Protein AF-A0A8T1SRY6-F1 (afdb_monomer_lite)

Secondary structure (DSSP, 8-state):
-HHHHHHHHHHHH-GGGGGG--HHHHHHHHHHHHHTTS-HHHHHHHHHHHEETTEE-HHHHHHHHHHHTTT-SSSPP------------S------S--

pLDDT: mean 83.61, std 8.18, range [52.75, 96.06]

Sequence (99 aa):
SGILEVLHCVLVESPEALNIIKEGHIKSIICLLDKHGRNHKVLDVLCSLCVCNGVAVRSNQHLICDNLLPGRDLLLQTRLVNHVSSMRPNIFLGISEGS

InterPro domains:
  IPR000699 RIH domain [PF01365] (2-80)
  IPR015925 Ryanodine/Inositol 1,4,5-trisphosphate receptor [PTHR46399] (1-99)

Foldseek 3Di:
DVVLVVLLVCLQVDVVVLVVDDLVNLLVLLVVLVVVVNDVSSVVSLVSSQAHPNDGDVVSVVSNCVNNPPVVPSDDDDDDDDDDDDDDDPDDDDDDPDD

Structure (mmCIF, N/CA/C/O backbone):
data_AF-A0A8T1SRY6-F1
#
_entry.id   AF-A0A8T1SRY6-F1
#
loop_
_atom_site.group_PDB
_atom_site.id
_atom_site.type_symbol
_atom_site.label_atom_id
_atom_site.label_alt_id
_atom_site.la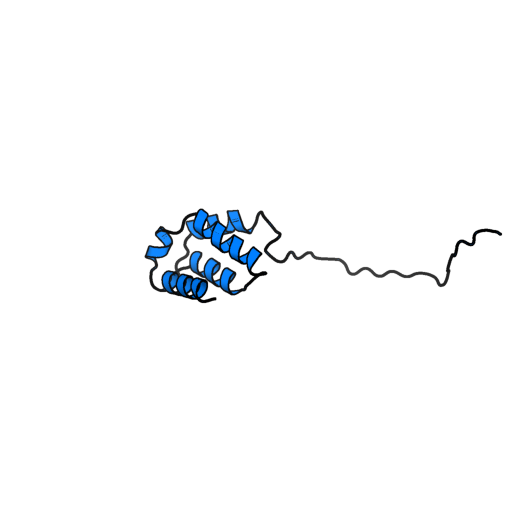bel_comp_id
_atom_site.label_asym_id
_atom_site.label_entity_id
_atom_site.label_seq_id
_atom_site.pdbx_PDB_ins_code
_atom_site.Cartn_x
_atom_site.Cartn_y
_atom_site.Cartn_z
_atom_site.occupancy
_atom_site.B_iso_or_equiv
_atom_site.auth_seq_id
_atom_site.auth_comp_id
_atom_site.auth_asym_id
_atom_site.auth_atom_id
_atom_site.pdbx_PDB_model_num
ATOM 1 N N . SER A 1 1 ? -11.657 17.062 -1.087 1.00 58.94 1 SER A N 1
ATOM 2 C CA . SER A 1 1 ? -10.629 17.093 -0.025 1.00 58.94 1 SER A CA 1
ATOM 3 C C . SER A 1 1 ? -11.238 17.131 1.374 1.00 58.94 1 SER A C 1
ATOM 5 O O . SER A 1 1 ? -10.824 16.329 2.194 1.00 58.94 1 SER A O 1
ATOM 7 N N . GLY A 1 2 ? -12.260 17.960 1.638 1.00 70.38 2 GLY A N 1
ATOM 8 C CA . GLY A 1 2 ? -12.801 18.129 2.999 1.00 70.38 2 GLY A CA 1
ATOM 9 C C . GLY A 1 2 ? -13.318 16.860 3.692 1.00 70.38 2 GLY A C 1
ATOM 10 O O . GLY A 1 2 ? -13.085 16.692 4.877 1.00 70.38 2 GLY A O 1
ATOM 11 N N . ILE A 1 3 ? -13.945 15.918 2.976 1.00 71.75 3 ILE A N 1
ATOM 12 C CA . ILE A 1 3 ? -14.509 14.713 3.620 1.00 71.75 3 ILE A CA 1
ATOM 13 C C . ILE A 1 3 ? -13.434 13.770 4.188 1.00 71.75 3 ILE A C 1
ATOM 15 O O . ILE A 1 3 ? -13.655 13.135 5.213 1.00 71.75 3 ILE A O 1
ATOM 19 N N . LEU A 1 4 ? -12.257 13.711 3.548 1.00 72.94 4 LEU A N 1
ATOM 20 C CA . LEU A 1 4 ? -11.122 12.919 4.028 1.00 72.94 4 LEU A CA 1
ATOM 21 C C . LEU A 1 4 ? -10.462 13.567 5.246 1.00 72.94 4 LEU A C 1
ATOM 23 O O . LEU A 1 4 ? -10.083 12.867 6.174 1.00 72.94 4 LEU A O 1
ATOM 27 N N . GLU A 1 5 ? -10.351 14.895 5.248 1.00 71.50 5 GLU A N 1
ATOM 28 C CA . GLU A 1 5 ? -9.805 15.657 6.377 1.00 71.50 5 GLU A CA 1
ATOM 29 C C . GLU A 1 5 ? -10.721 15.577 7.604 1.00 71.50 5 GLU A C 1
ATOM 31 O O . GLU A 1 5 ? -10.233 15.402 8.717 1.00 71.50 5 GLU A O 1
ATOM 36 N N . VAL A 1 6 ? -12.044 15.610 7.406 1.00 74.38 6 VAL A N 1
ATOM 37 C CA . VAL A 1 6 ? -13.019 15.399 8.487 1.00 74.38 6 VAL A CA 1
ATOM 38 C C . VAL A 1 6 ? -12.936 13.973 9.028 1.00 74.38 6 VAL A C 1
ATOM 40 O O . VAL A 1 6 ? -12.883 13.799 10.241 1.00 74.38 6 VAL A O 1
ATOM 43 N N . LEU A 1 7 ? -12.863 12.957 8.159 1.00 73.19 7 LEU A N 1
ATOM 44 C CA . LEU A 1 7 ? -12.662 11.569 8.595 1.00 73.19 7 LEU A CA 1
ATOM 45 C C . LEU A 1 7 ? -11.363 11.411 9.387 1.00 73.19 7 LEU A C 1
ATOM 47 O O . LEU A 1 7 ? -11.373 10.800 10.449 1.00 73.19 7 LEU A O 1
ATOM 51 N N . HIS A 1 8 ? -10.265 11.990 8.902 1.00 73.69 8 HIS A N 1
ATOM 52 C CA . HIS A 1 8 ? -8.987 11.964 9.602 1.00 73.69 8 HIS A CA 1
ATOM 53 C C . HIS A 1 8 ? -9.088 12.615 10.989 1.00 73.69 8 HIS A C 1
ATOM 55 O O . HIS A 1 8 ? -8.653 12.027 11.972 1.00 73.69 8 HIS A O 1
ATOM 61 N N . CYS A 1 9 ? -9.702 13.797 11.080 1.00 75.56 9 CYS A N 1
ATOM 62 C CA . CYS A 1 9 ? -9.883 14.511 12.343 1.00 75.56 9 CYS A CA 1
ATOM 63 C C . CYS A 1 9 ? -10.729 13.702 13.342 1.00 75.56 9 CYS A C 1
ATOM 65 O O . CYS A 1 9 ? -10.312 13.492 14.474 1.00 75.56 9 CYS A O 1
ATOM 67 N N . VAL A 1 10 ? -11.869 13.153 12.906 1.00 76.62 10 VAL A N 1
ATOM 68 C CA . VAL A 1 10 ? -12.756 12.348 13.767 1.00 76.62 10 VAL A CA 1
ATOM 69 C C . VAL A 1 10 ? -12.060 11.087 14.291 1.00 76.62 10 VAL A C 1
ATOM 71 O O . VAL A 1 10 ? -12.259 10.724 15.446 1.00 76.62 10 VAL A O 1
ATOM 74 N N . LEU A 1 11 ? -11.231 10.433 13.472 1.00 72.50 11 LEU A N 1
ATOM 75 C CA . LEU A 1 11 ? -10.498 9.223 13.870 1.00 72.50 11 LEU A CA 1
ATOM 76 C C . LEU A 1 11 ? -9.359 9.494 14.864 1.00 72.50 11 LEU A C 1
ATOM 78 O O . LEU A 1 11 ? -8.988 8.597 15.620 1.00 72.50 11 LEU A O 1
ATOM 82 N N . VAL A 1 12 ? -8.795 10.703 14.848 1.00 72.25 12 VAL A N 1
ATOM 83 C CA . VAL A 1 12 ? -7.754 11.125 15.797 1.00 72.25 12 VAL A CA 1
ATOM 84 C C . VAL A 1 12 ? -8.379 11.572 17.121 1.00 72.25 12 VAL A C 1
ATOM 86 O O . VAL A 1 12 ? -7.911 11.178 18.187 1.00 72.25 12 VAL A O 1
ATOM 89 N N . GLU A 1 13 ? -9.462 12.347 17.058 1.00 76.81 13 GLU A N 1
ATOM 90 C CA . GLU A 1 13 ? -10.115 12.928 18.238 1.00 76.81 13 GLU A CA 1
ATOM 91 C C . GLU A 1 13 ? -10.998 11.923 19.004 1.00 76.81 13 GLU A C 1
ATOM 93 O O . GLU A 1 13 ? -11.171 12.065 20.213 1.00 76.81 13 GLU A O 1
ATOM 98 N N . SER A 1 14 ? -11.549 10.895 18.340 1.00 78.69 14 SER A N 1
ATOM 99 C CA . SER A 1 14 ? -12.404 9.878 18.975 1.00 78.69 14 SER A CA 1
ATOM 100 C C . SER A 1 14 ? -11.947 8.451 18.638 1.00 78.69 14 SER A C 1
ATOM 102 O O . SER A 1 14 ? -12.264 7.929 17.562 1.00 78.69 14 SER A O 1
ATOM 104 N N . PRO A 1 15 ? -11.248 7.760 19.560 1.00 70.94 15 PRO A N 1
ATOM 105 C CA . PRO A 1 15 ? -10.847 6.366 19.365 1.00 70.94 15 PRO A CA 1
ATOM 106 C C . PRO A 1 15 ? -12.048 5.408 19.278 1.00 70.94 15 PRO A C 1
ATOM 108 O O . PRO A 1 15 ? -11.949 4.335 18.682 1.00 70.94 15 PRO A O 1
ATOM 111 N N . GLU A 1 16 ? -13.212 5.788 19.809 1.00 76.31 16 GLU A N 1
ATOM 112 C CA . GLU A 1 16 ? -14.447 5.001 19.746 1.00 76.31 16 GLU A CA 1
ATOM 113 C C . GLU A 1 16 ? -14.970 4.852 18.312 1.00 76.31 16 GLU A C 1
ATOM 115 O O . GLU A 1 16 ? -15.594 3.837 17.987 1.00 76.31 16 GLU A O 1
ATOM 120 N N . ALA A 1 17 ? -14.670 5.813 17.429 1.00 74.38 17 ALA A N 1
ATOM 121 C CA . ALA A 1 17 ? -15.038 5.752 16.017 1.00 74.38 17 ALA A CA 1
ATOM 122 C C . ALA A 1 17 ? -14.403 4.546 15.298 1.00 74.38 17 ALA A C 1
ATOM 124 O O . ALA A 1 17 ? -14.985 4.015 14.347 1.00 74.38 17 ALA A O 1
ATOM 125 N N . LEU A 1 18 ? -13.257 4.050 15.781 1.00 70.19 18 LEU A N 1
ATOM 126 C CA . LEU A 1 18 ? -12.580 2.879 15.211 1.00 70.19 18 LEU A CA 1
ATOM 127 C C . LEU A 1 18 ? -13.366 1.590 15.423 1.00 70.19 18 LEU A C 1
ATOM 129 O O . LEU A 1 18 ? -13.305 0.706 14.573 1.00 70.19 18 LEU A O 1
ATOM 133 N N . ASN A 1 19 ? -14.156 1.499 16.496 1.00 72.62 19 ASN A N 1
ATOM 134 C CA . ASN A 1 19 ? -14.994 0.326 16.763 1.00 72.62 19 ASN A CA 1
ATOM 135 C C . ASN A 1 19 ? -16.155 0.194 15.761 1.00 72.62 19 ASN A C 1
ATOM 137 O O . ASN A 1 19 ? -16.750 -0.875 15.630 1.00 72.62 19 ASN A O 1
ATOM 141 N N . ILE A 1 20 ? -16.481 1.273 15.044 1.00 77.81 20 ILE A N 1
ATOM 142 C CA . ILE A 1 20 ? -17.546 1.322 14.033 1.00 77.81 20 ILE A CA 1
ATOM 143 C C . ILE A 1 20 ? -16.989 0.989 12.636 1.00 77.81 20 ILE A C 1
ATOM 145 O O . ILE A 1 20 ? -17.745 0.661 11.714 1.00 77.81 20 ILE A O 1
ATOM 149 N N . ILE A 1 21 ? -15.664 1.041 12.457 1.00 79.69 21 ILE A N 1
ATOM 150 C CA . ILE A 1 21 ? -15.010 0.708 11.193 1.00 79.69 21 ILE A CA 1
ATOM 151 C C . ILE A 1 21 ? -15.210 -0.782 10.907 1.00 79.69 21 ILE A C 1
ATOM 153 O O . ILE A 1 21 ? -14.815 -1.657 11.672 1.00 79.69 21 ILE A O 1
ATOM 157 N N . LYS A 1 22 ? -15.828 -1.065 9.762 1.00 81.06 22 LYS A N 1
ATOM 158 C CA . LYS A 1 22 ? -16.005 -2.414 9.225 1.00 81.06 22 LYS A CA 1
ATOM 159 C C . LYS A 1 22 ? -15.282 -2.524 7.891 1.00 81.06 22 LYS A C 1
ATOM 161 O O . LYS A 1 22 ? -14.924 -1.520 7.274 1.00 81.06 22 LYS A O 1
ATOM 166 N N . GL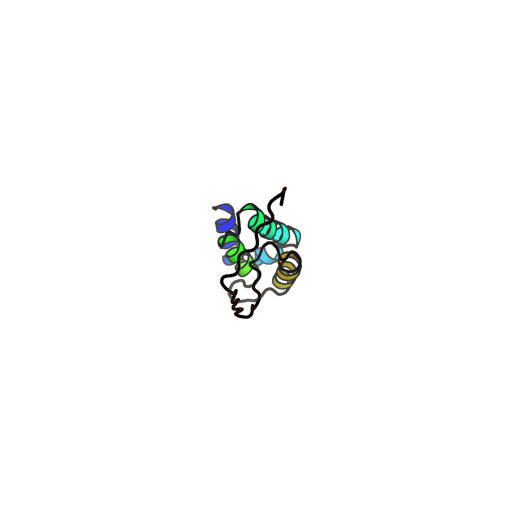U A 1 23 ? -15.150 -3.750 7.402 1.00 83.25 23 GLU A N 1
ATOM 167 C CA . GLU A 1 23 ? -14.530 -4.063 6.112 1.00 83.25 23 GLU A CA 1
ATOM 168 C C . GLU A 1 23 ? -15.076 -3.206 4.951 1.00 83.25 23 GLU A C 1
ATOM 170 O O . GLU A 1 23 ? -14.309 -2.714 4.128 1.00 83.25 23 GLU A O 1
ATOM 175 N N . GLY A 1 24 ? -16.390 -2.945 4.917 1.00 84.12 24 GLY A N 1
ATOM 176 C CA . GLY A 1 24 ? -17.015 -2.109 3.883 1.00 84.12 24 GLY A CA 1
ATOM 177 C C . GLY A 1 24 ? -16.516 -0.656 3.859 1.00 84.12 24 GLY A C 1
ATOM 178 O O . GLY A 1 24 ? -16.360 -0.076 2.781 1.00 84.12 24 GLY A O 1
ATOM 179 N N . HIS A 1 25 ? -16.201 -0.076 5.022 1.00 85.81 25 HIS A N 1
ATOM 180 C CA . HIS A 1 25 ? -15.620 1.268 5.103 1.00 85.81 25 HIS A CA 1
ATOM 181 C C . HIS A 1 25 ? -14.189 1.270 4.553 1.00 85.81 25 HIS A C 1
ATOM 183 O O . HIS A 1 25 ? -13.837 2.145 3.764 1.00 85.81 25 HIS A O 1
ATOM 189 N N . ILE A 1 26 ? -13.396 0.247 4.881 1.00 86.38 26 ILE A N 1
ATOM 190 C CA . ILE A 1 26 ? -12.016 0.100 4.396 1.00 86.38 26 ILE A CA 1
ATOM 191 C C . ILE A 1 26 ? -11.989 -0.091 2.874 1.00 86.38 26 ILE A C 1
ATOM 193 O O . ILE A 1 26 ? -11.274 0.633 2.185 1.00 86.38 26 ILE A O 1
ATOM 197 N N . LYS A 1 27 ? -12.835 -0.974 2.326 1.00 86.88 27 LYS A N 1
ATOM 198 C CA . LYS A 1 27 ? -12.995 -1.150 0.869 1.00 86.88 27 LYS A CA 1
ATOM 199 C C . LYS A 1 27 ? -13.359 0.157 0.164 1.00 86.88 27 LYS A C 1
ATOM 201 O O . LYS A 1 27 ? -12.819 0.455 -0.899 1.00 86.88 27 LYS A O 1
ATOM 206 N N . SER A 1 28 ? -14.235 0.960 0.768 1.00 88.00 28 SER A N 1
ATOM 207 C CA . SER A 1 28 ? -14.632 2.257 0.209 1.00 88.00 28 SER A CA 1
ATOM 208 C C . SER A 1 28 ? -13.467 3.249 0.184 1.00 88.00 28 SER A C 1
ATOM 210 O O . SER A 1 28 ? -13.252 3.905 -0.833 1.00 88.00 28 SER A O 1
ATOM 212 N N . ILE A 1 29 ? -12.674 3.319 1.260 1.00 86.69 29 ILE A N 1
ATOM 213 C CA . ILE A 1 29 ? -11.474 4.171 1.331 1.00 86.69 29 ILE A CA 1
ATOM 214 C C . ILE A 1 29 ? -10.429 3.725 0.298 1.00 86.69 29 ILE A C 1
ATOM 216 O O . ILE A 1 29 ? -9.866 4.558 -0.406 1.00 86.69 29 ILE A O 1
ATOM 220 N N . ILE A 1 30 ? -10.218 2.419 0.136 1.00 87.12 30 ILE A N 1
ATOM 221 C CA . ILE A 1 30 ? -9.304 1.873 -0.878 1.00 87.12 30 ILE A CA 1
ATOM 222 C C . ILE A 1 30 ? -9.795 2.207 -2.298 1.00 87.12 30 ILE A C 1
ATOM 224 O O . ILE A 1 30 ? -9.004 2.622 -3.140 1.00 87.12 30 ILE A O 1
ATOM 228 N N . CYS A 1 31 ? -11.102 2.133 -2.563 1.00 85.94 31 CYS A N 1
ATOM 229 C CA . CYS A 1 31 ? -11.677 2.539 -3.850 1.00 85.94 31 CYS A CA 1
ATOM 230 C C . CYS A 1 31 ? -11.499 4.045 -4.133 1.00 85.94 31 CYS A C 1
ATOM 232 O O . CYS A 1 31 ? -11.337 4.446 -5.287 1.00 85.94 31 CYS A O 1
ATOM 234 N N . LEU A 1 32 ? -11.470 4.898 -3.100 1.00 85.06 32 LEU A N 1
ATOM 235 C CA . LEU A 1 32 ? -11.128 6.316 -3.270 1.00 85.06 32 LEU A CA 1
ATOM 236 C C . LEU A 1 32 ? -9.680 6.504 -3.739 1.00 85.06 32 LEU A C 1
ATOM 238 O O . LEU A 1 32 ? -9.415 7.455 -4.472 1.00 85.06 32 LEU A O 1
ATOM 242 N N . LEU A 1 33 ? -8.760 5.612 -3.361 1.00 85.50 33 LEU A N 1
ATOM 243 C CA . LEU A 1 33 ? -7.367 5.660 -3.813 1.00 85.50 33 LEU A CA 1
ATOM 244 C C . LEU A 1 33 ? -7.252 5.423 -5.326 1.00 85.50 33 LEU A C 1
ATOM 246 O O . LEU A 1 33 ? -6.479 6.115 -5.992 1.00 85.50 33 LEU A O 1
ATOM 250 N N . ASP A 1 34 ? -8.068 4.508 -5.853 1.00 83.69 34 ASP A N 1
ATOM 251 C CA . ASP A 1 34 ? -8.192 4.225 -7.287 1.00 83.69 34 ASP A CA 1
ATOM 252 C C . ASP A 1 34 ? -8.792 5.424 -8.042 1.00 83.69 34 ASP A C 1
ATOM 254 O O . ASP A 1 34 ? -8.185 5.988 -8.952 1.00 83.69 34 ASP A O 1
ATOM 258 N N . LYS A 1 35 ? -9.950 5.916 -7.579 1.00 84.25 35 LYS A N 1
ATOM 259 C CA . LYS A 1 35 ? -10.693 7.002 -8.243 1.00 84.25 35 LYS A CA 1
ATOM 260 C C . LYS A 1 35 ? -10.001 8.365 -8.198 1.00 84.25 35 LYS A C 1
ATOM 262 O O . LYS A 1 35 ? -10.216 9.180 -9.091 1.00 84.25 35 LYS A O 1
ATOM 267 N N . HIS A 1 36 ? -9.206 8.640 -7.164 1.00 82.12 36 HIS A N 1
ATOM 268 C CA . HIS A 1 36 ? -8.495 9.914 -7.006 1.00 82.12 36 HIS A CA 1
ATOM 269 C C . HIS A 1 36 ? -7.032 9.871 -7.467 1.00 82.12 36 HIS A C 1
ATOM 271 O O . HIS A 1 36 ? -6.291 10.810 -7.179 1.00 82.12 36 HIS A O 1
ATOM 277 N N . GLY A 1 37 ? -6.606 8.818 -8.173 1.00 76.19 37 GLY A N 1
ATOM 278 C CA . GLY A 1 37 ? -5.286 8.775 -8.802 1.00 76.19 37 GLY A CA 1
ATOM 279 C C . GLY A 1 37 ? -4.130 8.789 -7.800 1.00 76.19 37 GLY A C 1
ATOM 280 O O . GLY A 1 37 ? -3.200 9.578 -7.954 1.00 76.19 37 GLY A O 1
ATOM 281 N N . ARG A 1 38 ? -4.178 7.916 -6.780 1.00 81.56 38 ARG A N 1
ATOM 282 C CA . ARG A 1 38 ? -3.116 7.754 -5.760 1.00 81.56 38 ARG A CA 1
ATOM 283 C C . ARG A 1 38 ? -2.890 8.995 -4.884 1.00 81.56 38 ARG A C 1
ATOM 285 O O . ARG A 1 38 ? -1.761 9.391 -4.607 1.00 81.56 38 ARG A O 1
ATOM 292 N N . ASN A 1 39 ? -3.975 9.603 -4.413 1.00 84.75 39 ASN A N 1
ATOM 293 C CA . ASN A 1 39 ? -3.906 10.712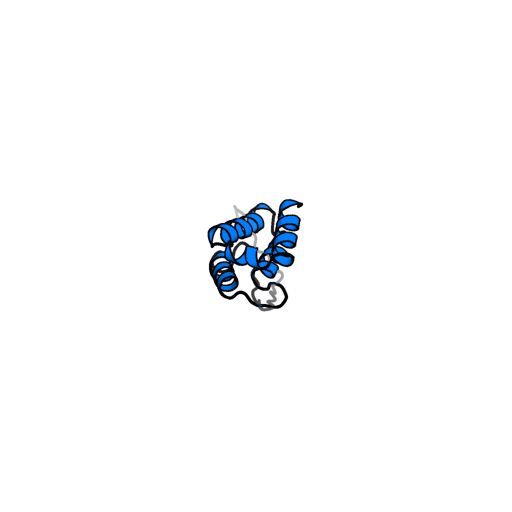 -3.463 1.00 84.75 39 ASN A CA 1
ATOM 294 C C . ASN A 1 39 ? -3.287 10.265 -2.122 1.00 84.75 39 ASN A C 1
ATOM 296 O O . ASN A 1 39 ? -3.839 9.400 -1.440 1.00 84.75 39 ASN A O 1
ATOM 300 N N . HIS A 1 40 ? -2.183 10.902 -1.717 1.00 83.62 40 HIS A N 1
ATOM 301 C CA . HIS A 1 40 ? -1.472 10.588 -0.473 1.00 83.62 40 HIS A CA 1
ATOM 302 C C . HIS A 1 40 ? -2.349 10.735 0.781 1.00 83.62 40 HIS A C 1
ATOM 304 O O . HIS A 1 40 ? -2.209 9.949 1.711 1.00 83.62 40 HIS A O 1
ATOM 310 N N . LYS A 1 41 ? -3.332 11.646 0.780 1.00 85.75 41 LYS A N 1
ATOM 311 C CA . LYS A 1 41 ? -4.243 11.840 1.921 1.00 85.75 41 LYS A CA 1
ATOM 312 C C . LYS A 1 41 ? -5.080 10.597 2.229 1.00 85.75 41 LYS A C 1
ATOM 314 O O . LYS A 1 41 ? -5.498 10.397 3.364 1.00 85.75 41 LYS A O 1
ATOM 319 N N . VAL A 1 42 ? -5.343 9.758 1.223 1.00 87.25 42 VAL A N 1
ATOM 320 C CA . VAL A 1 42 ? -6.062 8.489 1.416 1.00 87.25 42 VAL A CA 1
ATOM 321 C C . VAL A 1 42 ? -5.192 7.488 2.174 1.00 87.25 42 VAL A C 1
ATOM 323 O O . VAL A 1 42 ? -5.697 6.780 3.042 1.00 87.25 42 VAL A O 1
ATOM 326 N N . LEU A 1 43 ? -3.885 7.470 1.898 1.00 87.69 43 LEU A N 1
ATOM 327 C CA . LEU A 1 43 ? -2.926 6.668 2.659 1.00 87.69 43 LEU A CA 1
ATOM 328 C C . LEU A 1 43 ? -2.792 7.183 4.094 1.00 87.69 43 LEU A C 1
ATOM 330 O O . LEU A 1 43 ? -2.770 6.365 5.006 1.00 87.69 43 LEU A O 1
ATOM 334 N N . ASP A 1 44 ? -2.806 8.502 4.307 1.00 87.12 44 ASP A N 1
ATOM 335 C CA . ASP A 1 44 ? -2.772 9.091 5.654 1.00 87.12 44 ASP A CA 1
ATOM 336 C C . ASP A 1 44 ? -3.975 8.632 6.501 1.00 87.12 44 ASP A C 1
ATOM 338 O O . ASP A 1 44 ? -3.812 8.216 7.646 1.00 87.12 44 ASP A O 1
ATOM 342 N N . VAL A 1 45 ? -5.183 8.595 5.922 1.00 86.94 45 VAL A N 1
ATOM 343 C CA . VAL A 1 45 ? -6.376 8.056 6.603 1.00 86.94 45 VAL A CA 1
ATOM 344 C C . VAL A 1 45 ? -6.235 6.561 6.909 1.00 86.94 45 VAL A C 1
ATOM 346 O O . VAL A 1 45 ? -6.575 6.135 8.012 1.00 86.94 45 VAL A O 1
ATOM 349 N N . LEU A 1 46 ? -5.722 5.756 5.972 1.00 88.25 46 LEU A N 1
ATOM 350 C CA . LEU A 1 46 ? -5.468 4.330 6.217 1.00 88.25 46 LEU A CA 1
ATOM 351 C C . LEU A 1 46 ? -4.424 4.120 7.330 1.00 88.25 46 LEU A C 1
ATOM 353 O O . LEU A 1 46 ? -4.587 3.218 8.150 1.00 88.25 46 LEU A O 1
ATOM 357 N N . CYS A 1 47 ? -3.399 4.971 7.413 1.00 88.25 47 CYS A N 1
ATOM 358 C CA . CYS A 1 47 ? -2.415 4.956 8.496 1.00 88.25 47 CYS A CA 1
ATOM 359 C C . CYS A 1 47 ? -3.051 5.271 9.858 1.00 88.25 47 CYS A C 1
ATOM 361 O O . CYS A 1 47 ? -2.823 4.529 10.816 1.00 88.25 47 CYS A O 1
ATOM 363 N N . SER A 1 48 ? -3.900 6.298 9.941 1.00 86.56 48 SER A N 1
ATOM 364 C CA . SER A 1 48 ? -4.607 6.660 11.182 1.00 86.56 48 SER A CA 1
ATOM 365 C C . SER A 1 48 ? -5.619 5.594 11.629 1.00 86.56 48 SER A C 1
ATOM 367 O O . SER A 1 48 ? -5.896 5.451 12.816 1.00 86.56 48 SER A O 1
ATOM 369 N N . LEU A 1 49 ? -6.136 4.776 10.704 1.00 85.44 49 LEU A N 1
ATOM 370 C CA . LEU A 1 49 ? -6.957 3.605 11.044 1.00 85.44 49 LEU A CA 1
ATOM 371 C C . LEU A 1 49 ? -6.144 2.448 11.645 1.00 85.44 49 LEU A C 1
ATOM 373 O O . LEU A 1 49 ? -6.697 1.650 12.406 1.00 85.44 49 LEU A O 1
ATOM 377 N N . CYS A 1 50 ? -4.859 2.336 11.300 1.00 88.88 50 CYS A N 1
ATOM 378 C CA . CYS A 1 50 ? -3.953 1.317 11.834 1.00 88.88 50 CYS A CA 1
ATOM 379 C C . CYS A 1 50 ? -3.444 1.655 13.239 1.00 88.88 50 CYS A C 1
ATOM 381 O O . CYS A 1 50 ? -3.189 0.734 14.025 1.00 88.88 50 CYS A O 1
ATOM 383 N N . VAL A 1 51 ? -3.251 2.946 13.530 1.00 84.25 51 VAL A N 1
ATOM 384 C CA . VAL A 1 51 ? -2.716 3.451 14.800 1.00 84.25 51 VAL A CA 1
ATOM 385 C C . VAL A 1 51 ? -3.517 4.670 15.241 1.00 84.25 51 VAL A C 1
ATOM 387 O O . VAL A 1 51 ? -3.488 5.700 14.576 1.00 84.25 51 VAL A O 1
ATOM 390 N N . CYS A 1 52 ? -4.163 4.577 16.399 1.00 79.12 52 CYS A N 1
ATOM 391 C CA . CYS A 1 52 ? -4.885 5.691 17.006 1.00 79.12 52 CYS A CA 1
ATOM 392 C C . CYS A 1 52 ? -4.264 6.041 18.351 1.00 79.12 52 CYS A C 1
ATOM 394 O O . CYS A 1 52 ? -4.077 5.163 19.193 1.00 79.12 52 CYS A O 1
ATOM 396 N N . ASN A 1 53 ? -3.903 7.313 18.536 1.00 75.94 53 ASN A N 1
ATOM 397 C CA . ASN A 1 53 ? -3.292 7.824 19.767 1.00 75.94 53 ASN A CA 1
ATOM 398 C C . ASN A 1 53 ? -2.105 6.975 20.269 1.00 75.94 53 ASN A C 1
ATOM 400 O O . ASN A 1 53 ? -1.923 6.762 21.463 1.00 75.94 53 ASN A O 1
ATOM 404 N N . GLY A 1 54 ? -1.296 6.462 19.334 1.00 80.19 54 GLY A N 1
ATOM 405 C CA . GLY A 1 54 ? -0.130 5.622 19.626 1.00 80.19 54 GLY A CA 1
ATOM 406 C C . GLY A 1 54 ? -0.437 4.142 19.888 1.00 80.19 54 GLY A C 1
ATOM 407 O O . GLY A 1 54 ? 0.493 3.365 20.096 1.00 80.19 54 GLY A O 1
ATOM 408 N N . VAL A 1 55 ? -1.705 3.723 19.838 1.00 84.00 55 VAL A N 1
ATOM 409 C CA . VAL A 1 55 ? -2.131 2.330 20.031 1.00 84.00 55 VAL A CA 1
ATOM 410 C C . VAL A 1 55 ? -2.459 1.676 18.690 1.00 84.00 55 VAL A C 1
ATOM 412 O O . VAL A 1 55 ? -3.233 2.197 17.889 1.00 84.00 55 VAL A O 1
ATOM 415 N N . ALA A 1 56 ? -1.875 0.503 18.447 1.00 87.06 56 ALA A N 1
ATOM 416 C CA . ALA A 1 56 ? -2.105 -0.285 17.241 1.00 87.06 56 ALA A CA 1
ATOM 417 C C . ALA A 1 56 ? -3.443 -1.044 17.294 1.00 87.06 56 ALA A C 1
ATOM 419 O O . ALA A 1 56 ? -3.711 -1.779 18.247 1.00 87.06 56 ALA A O 1
ATOM 420 N N . VAL A 1 57 ? -4.248 -0.939 16.232 1.00 86.00 57 VAL A N 1
ATOM 421 C CA . VAL A 1 57 ? -5.543 -1.630 16.113 1.00 86.00 57 VAL A CA 1
ATOM 422 C C . VAL A 1 57 ? -5.423 -2.809 15.145 1.00 86.00 57 VAL A C 1
ATOM 424 O O . VAL A 1 57 ? -5.532 -2.661 13.927 1.00 86.00 57 VAL A O 1
ATOM 427 N N . ARG A 1 58 ? -5.202 -4.012 15.690 1.00 88.88 58 ARG A N 1
ATOM 428 C CA . ARG A 1 58 ? -4.919 -5.233 14.907 1.00 88.88 58 ARG A CA 1
ATOM 429 C C . ARG A 1 58 ? -6.014 -5.593 13.897 1.00 88.88 58 ARG A C 1
ATOM 431 O O . ARG A 1 58 ? -5.700 -6.026 12.792 1.00 88.88 58 ARG A O 1
ATOM 438 N N . SER A 1 59 ? -7.285 -5.442 14.267 1.00 86.38 59 SER A N 1
ATOM 439 C CA . SER A 1 59 ? -8.420 -5.746 13.383 1.00 86.38 59 SER A CA 1
ATOM 440 C C . SER A 1 59 ? -8.385 -4.899 12.111 1.00 86.38 59 SER A C 1
ATOM 442 O O . SER A 1 59 ? -8.494 -5.434 11.010 1.00 86.38 59 SER A O 1
ATOM 444 N N . ASN A 1 60 ? -8.156 -3.593 12.254 1.00 86.75 60 ASN A N 1
ATOM 445 C CA . ASN A 1 60 ? -8.081 -2.662 11.130 1.00 86.75 60 ASN A CA 1
ATOM 446 C C . ASN A 1 60 ? -6.871 -2.953 10.246 1.00 86.75 60 ASN A C 1
ATOM 448 O O . ASN A 1 60 ? -7.001 -2.983 9.026 1.00 86.75 60 ASN A O 1
ATOM 452 N N . GLN A 1 61 ? -5.717 -3.236 10.855 1.00 90.62 61 GLN A N 1
ATOM 453 C CA . GLN A 1 61 ? -4.507 -3.620 10.125 1.00 90.62 61 GLN A CA 1
ATOM 454 C C . GLN A 1 61 ? -4.742 -4.855 9.251 1.00 90.62 61 GLN A C 1
ATOM 456 O O . GLN A 1 61 ? -4.356 -4.863 8.084 1.00 90.62 61 GLN A O 1
ATOM 461 N N . HIS A 1 62 ? -5.411 -5.878 9.793 1.00 90.62 62 HIS A N 1
ATOM 462 C CA . HIS A 1 62 ? -5.714 -7.095 9.044 1.00 90.62 62 HIS A CA 1
ATOM 463 C C . HIS A 1 62 ? -6.626 -6.806 7.847 1.00 90.62 62 HIS A C 1
ATOM 465 O O . HIS A 1 62 ? -6.279 -7.137 6.717 1.00 90.62 62 HIS A O 1
ATOM 471 N N . LEU A 1 63 ? -7.724 -6.080 8.074 1.00 88.69 63 LEU A N 1
ATOM 472 C CA . LEU A 1 63 ? -8.671 -5.715 7.021 1.00 88.69 63 LEU A CA 1
ATOM 473 C C . LEU A 1 63 ? -8.036 -4.840 5.930 1.00 88.69 63 LEU A C 1
ATOM 475 O O . LEU A 1 63 ? -8.355 -5.005 4.753 1.00 88.69 63 LEU A O 1
ATOM 479 N N . ILE A 1 64 ? -7.144 -3.915 6.291 1.00 89.88 64 ILE A N 1
ATOM 480 C CA . ILE A 1 64 ? -6.428 -3.080 5.318 1.00 89.88 64 ILE A CA 1
ATOM 481 C C . ILE A 1 64 ? -5.494 -3.945 4.468 1.00 89.88 64 ILE A C 1
ATOM 483 O O . ILE A 1 64 ? -5.538 -3.850 3.241 1.00 89.88 64 ILE A O 1
ATOM 487 N N . CYS A 1 65 ? -4.696 -4.818 5.086 1.00 89.56 65 CYS A N 1
ATOM 488 C CA . CYS A 1 65 ? -3.796 -5.720 4.365 1.00 89.56 65 CYS A CA 1
ATOM 489 C C . CYS A 1 65 ? -4.551 -6.642 3.397 1.00 89.56 65 CYS A C 1
A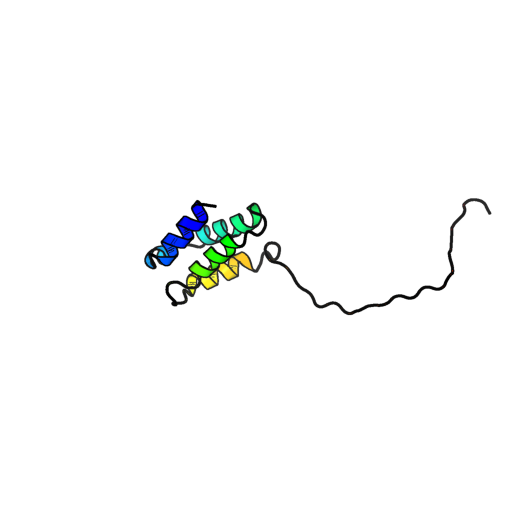TOM 491 O O . CYS A 1 65 ? -4.160 -6.751 2.233 1.00 89.56 65 CYS A O 1
ATOM 493 N N . ASP A 1 66 ? -5.654 -7.241 3.847 1.00 89.56 66 ASP A N 1
ATOM 494 C CA . ASP A 1 66 ? -6.436 -8.197 3.056 1.00 89.56 66 ASP A CA 1
ATOM 495 C C . ASP A 1 66 ? -7.122 -7.551 1.847 1.00 89.56 66 ASP A C 1
ATOM 497 O O . ASP A 1 66 ? -7.376 -8.218 0.848 1.00 89.56 66 ASP A O 1
ATOM 501 N N . ASN A 1 67 ? -7.406 -6.247 1.906 1.00 86.25 67 ASN A N 1
ATOM 502 C CA . ASN A 1 67 ? -8.089 -5.537 0.825 1.00 86.25 67 ASN A CA 1
ATOM 503 C C . ASN A 1 67 ? -7.146 -4.739 -0.086 1.00 86.25 67 ASN A C 1
ATOM 505 O O . ASN A 1 67 ? -7.470 -4.530 -1.253 1.00 86.25 67 ASN A O 1
ATOM 509 N N . LEU A 1 68 ? -5.992 -4.287 0.415 1.00 86.50 68 LEU A N 1
ATOM 510 C CA . LEU A 1 68 ? -5.067 -3.440 -0.345 1.00 86.50 68 LEU A CA 1
ATOM 511 C C . 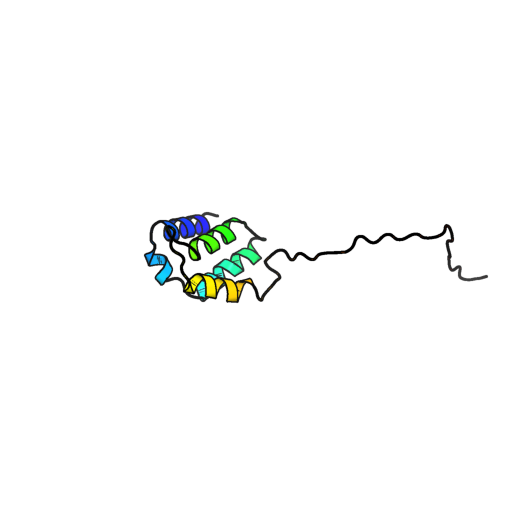LEU A 1 68 ? -4.016 -4.250 -1.119 1.00 86.50 68 LEU A C 1
ATOM 513 O O . LEU A 1 68 ? -3.651 -3.883 -2.236 1.00 86.50 68 LEU A O 1
ATOM 517 N N . LEU A 1 69 ? -3.508 -5.340 -0.536 1.00 83.88 69 LEU A N 1
ATOM 518 C CA . LEU A 1 69 ? -2.359 -6.077 -1.078 1.00 83.88 69 LEU A CA 1
ATOM 519 C C . LEU A 1 69 ? -2.683 -7.024 -2.251 1.00 83.88 69 LEU A C 1
ATOM 521 O O . LEU A 1 69 ? -1.854 -7.105 -3.164 1.00 83.88 69 LEU A O 1
ATOM 525 N N . PRO A 1 70 ? -3.833 -7.732 -2.296 1.00 81.56 70 PRO A N 1
ATOM 526 C CA . PRO A 1 70 ? -4.101 -8.693 -3.370 1.00 81.56 70 PRO A CA 1
ATOM 527 C C . PRO A 1 70 ? -4.277 -8.049 -4.747 1.00 81.56 70 PRO A C 1
ATOM 529 O O . PRO A 1 70 ? -3.903 -8.656 -5.746 1.00 81.56 70 PRO A O 1
ATOM 532 N N . GLY A 1 71 ? -4.808 -6.822 -4.797 1.00 73.81 71 GLY A N 1
ATOM 533 C CA . GLY A 1 71 ? -5.102 -6.125 -6.049 1.00 73.81 71 GLY A CA 1
ATOM 534 C C . GLY A 1 71 ? -3.860 -5.689 -6.825 1.00 73.81 71 GLY A C 1
ATOM 535 O O . GLY A 1 71 ? -3.933 -5.621 -8.036 1.00 73.81 71 GLY A O 1
ATOM 536 N N . ARG A 1 72 ? -2.725 -5.415 -6.157 1.00 70.94 72 ARG A N 1
ATOM 537 C CA . ARG A 1 72 ? -1.416 -4.973 -6.716 1.00 70.94 72 ARG A CA 1
ATOM 538 C C . ARG A 1 72 ? -1.404 -3.784 -7.701 1.00 70.94 72 ARG A C 1
ATOM 540 O O . ARG A 1 72 ? -0.321 -3.272 -7.973 1.00 70.94 72 ARG A O 1
ATOM 547 N N . ASP A 1 73 ? -2.552 -3.285 -8.140 1.00 78.12 73 ASP A N 1
ATOM 548 C CA . ASP A 1 73 ? -2.686 -2.233 -9.158 1.00 78.12 73 ASP A CA 1
ATOM 549 C C . ASP A 1 73 ? -2.671 -0.819 -8.549 1.00 78.12 73 ASP A C 1
ATOM 551 O O . ASP A 1 73 ? -2.267 0.172 -9.170 1.00 78.12 73 ASP A O 1
ATOM 555 N N . LEU A 1 74 ? -3.081 -0.734 -7.284 1.00 82.19 74 LEU A N 1
ATOM 556 C CA . LEU A 1 74 ? -3.258 0.522 -6.561 1.00 82.19 74 LEU A CA 1
ATOM 557 C C . LEU A 1 74 ? -1.924 1.130 -6.110 1.00 82.19 74 LEU A C 1
ATOM 559 O O . LEU A 1 74 ? -1.723 2.344 -6.198 1.00 82.19 74 LEU A O 1
ATOM 563 N N . LEU A 1 75 ? -0.999 0.278 -5.660 1.00 86.56 75 LEU A N 1
ATOM 564 C CA . LEU A 1 75 ? 0.319 0.665 -5.159 1.00 86.56 75 LEU A CA 1
ATOM 565 C C . LEU A 1 75 ? 1.398 0.493 -6.234 1.00 86.56 75 LEU A C 1
ATOM 567 O O . LEU A 1 75 ? 1.275 -0.318 -7.149 1.00 86.56 75 LEU A O 1
ATOM 571 N N . LEU A 1 76 ? 2.484 1.255 -6.107 1.00 86.69 76 LEU A N 1
ATOM 572 C CA . LEU A 1 76 ? 3.626 1.145 -7.011 1.00 86.69 76 LEU A CA 1
ATOM 573 C C . LEU A 1 76 ? 4.338 -0.200 -6.821 1.00 86.69 76 LEU A C 1
ATOM 575 O O . LEU A 1 76 ? 4.753 -0.541 -5.716 1.00 86.69 76 LEU A O 1
ATOM 579 N N . GLN A 1 77 ? 4.511 -0.934 -7.920 1.00 89.00 77 GLN A N 1
ATOM 580 C CA . GLN A 1 77 ? 5.285 -2.172 -7.955 1.00 89.00 77 GLN A CA 1
ATOM 581 C C . GLN A 1 77 ? 6.742 -1.858 -8.296 1.00 89.00 77 GLN A C 1
ATOM 583 O O . GLN A 1 77 ? 7.026 -1.092 -9.219 1.00 89.00 77 GLN A O 1
ATOM 588 N N . THR A 1 78 ? 7.674 -2.477 -7.580 1.00 91.00 78 THR A N 1
ATOM 589 C CA . THR A 1 78 ? 9.109 -2.348 -7.839 1.00 91.00 78 THR A CA 1
ATOM 590 C C . THR A 1 78 ? 9.712 -3.717 -8.117 1.00 91.00 78 THR A C 1
ATOM 592 O O . THR A 1 78 ? 9.271 -4.741 -7.595 1.00 91.00 78 THR A O 1
ATOM 595 N N . ARG A 1 79 ? 10.718 -3.751 -8.993 1.00 93.75 79 ARG A N 1
ATOM 596 C CA . ARG A 1 79 ? 11.455 -4.971 -9.319 1.00 93.75 79 ARG A CA 1
ATOM 597 C C . ARG A 1 79 ? 12.906 -4.622 -9.599 1.00 93.75 79 ARG A C 1
ATOM 599 O O . ARG A 1 79 ? 13.181 -3.693 -10.354 1.00 93.75 79 ARG A O 1
ATOM 606 N N . LEU A 1 80 ? 13.819 -5.395 -9.021 1.00 95.38 80 LEU A N 1
ATOM 607 C CA . LEU A 1 80 ? 15.234 -5.315 -9.356 1.00 95.38 80 LEU A CA 1
ATOM 608 C C . LEU A 1 80 ? 15.444 -5.786 -10.800 1.00 95.38 80 LEU A C 1
ATOM 610 O O . LEU A 1 80 ? 14.942 -6.840 -11.194 1.00 95.38 80 LEU A O 1
ATOM 614 N N . VAL A 1 81 ? 16.185 -5.010 -11.585 1.00 95.88 81 VAL A N 1
ATOM 615 C CA . VAL A 1 81 ? 16.546 -5.355 -12.963 1.00 95.88 81 VAL A CA 1
ATOM 616 C C . VAL A 1 81 ? 18.054 -5.251 -13.131 1.00 95.88 81 VAL A C 1
ATOM 618 O O . VAL A 1 81 ? 18.684 -4.349 -12.583 1.00 95.88 81 VAL A O 1
ATOM 621 N N . ASN A 1 82 ? 18.635 -6.188 -13.878 1.00 95.38 82 ASN A N 1
ATOM 622 C CA . ASN A 1 82 ? 20.061 -6.161 -14.180 1.00 95.38 82 ASN A CA 1
ATOM 623 C C . ASN A 1 82 ? 20.368 -5.052 -15.190 1.00 95.38 82 ASN A C 1
ATOM 625 O O . ASN A 1 82 ? 19.567 -4.774 -16.085 1.00 95.38 82 ASN A O 1
ATOM 629 N N . HIS A 1 83 ? 21.553 -4.458 -15.079 1.00 95.94 83 HIS A N 1
ATOM 630 C CA . HIS A 1 83 ? 22.072 -3.581 -16.119 1.00 95.94 83 HIS A CA 1
ATOM 631 C C . HIS A 1 83 ? 22.517 -4.432 -17.316 1.00 95.94 83 HIS A C 1
ATOM 633 O O . HIS A 1 83 ? 23.390 -5.287 -17.173 1.00 95.94 83 HIS A O 1
ATOM 639 N N . VAL A 1 84 ? 21.902 -4.224 -18.481 1.00 95.12 84 VAL A N 1
ATOM 640 C CA . VAL A 1 84 ? 22.193 -4.978 -19.708 1.00 95.12 84 VAL A CA 1
ATOM 641 C C . VAL A 1 84 ? 22.683 -4.010 -20.777 1.00 95.12 84 VAL A C 1
ATOM 643 O O . VAL A 1 84 ? 22.015 -3.020 -21.070 1.00 95.12 84 VAL A O 1
ATOM 646 N N . SER A 1 85 ? 23.836 -4.309 -21.372 1.00 96.06 85 SER A N 1
ATOM 647 C CA . SER A 1 85 ? 24.379 -3.589 -22.523 1.00 96.06 85 SER A CA 1
ATOM 648 C C . SER A 1 85 ? 24.242 -4.431 -23.794 1.00 96.06 85 SER A C 1
ATOM 650 O O . SER A 1 85 ? 24.311 -5.660 -23.761 1.00 96.06 85 SER A O 1
ATOM 652 N N . SER A 1 86 ? 24.017 -3.767 -24.929 1.00 95.19 86 SER A N 1
ATOM 653 C CA . SER A 1 86 ? 23.928 -4.399 -26.246 1.00 95.19 86 SER A CA 1
ATOM 654 C C . SER A 1 86 ? 24.881 -3.695 -27.204 1.00 95.19 86 SER A C 1
ATOM 656 O O . SER A 1 86 ? 24.913 -2.466 -27.263 1.00 95.19 86 SER A O 1
ATOM 658 N N . MET A 1 87 ? 25.668 -4.475 -27.941 1.00 94.62 87 MET A N 1
ATOM 659 C CA . MET A 1 87 ? 26.545 -3.990 -29.003 1.00 94.62 87 MET A CA 1
ATOM 660 C C . MET A 1 87 ? 26.082 -4.593 -30.324 1.00 94.62 87 MET A C 1
ATOM 662 O O . MET A 1 87 ? 25.788 -5.787 -30.389 1.00 94.62 87 MET A O 1
ATOM 666 N N . ARG A 1 88 ? 26.038 -3.778 -31.380 1.00 95.12 88 ARG A N 1
ATOM 667 C CA . ARG A 1 88 ? 25.767 -4.244 -32.744 1.00 95.12 88 ARG A CA 1
ATOM 668 C C . ARG A 1 88 ? 26.886 -3.803 -33.688 1.00 95.12 88 ARG A C 1
ATOM 670 O O . ARG A 1 88 ? 27.390 -2.692 -33.521 1.00 95.12 88 ARG A O 1
ATOM 677 N N . PRO A 1 89 ? 27.270 -4.630 -34.673 1.00 92.75 89 PRO A N 1
ATOM 678 C CA . PRO A 1 89 ? 28.185 -4.208 -35.726 1.00 92.75 89 PRO A CA 1
ATOM 679 C C . PRO A 1 89 ? 27.508 -3.189 -36.658 1.00 92.75 89 PRO A C 1
ATOM 681 O O . PRO A 1 89 ? 26.279 -3.099 -36.715 1.00 92.75 89 PRO A O 1
ATOM 684 N N . ASN A 1 90 ? 28.304 -2.468 -37.452 1.00 94.19 90 ASN A N 1
ATOM 685 C CA . ASN A 1 90 ? 27.822 -1.517 -38.466 1.00 94.19 90 ASN A CA 1
ATOM 686 C C . ASN A 1 90 ? 27.309 -2.225 -39.736 1.00 94.19 90 ASN A C 1
ATOM 688 O O . ASN A 1 90 ? 27.620 -1.820 -40.852 1.00 94.19 90 ASN A O 1
ATOM 692 N N . ILE A 1 91 ? 26.551 -3.309 -39.568 1.00 93.88 91 ILE A N 1
ATOM 693 C CA . ILE A 1 91 ? 25.927 -4.055 -40.660 1.00 93.88 91 ILE A CA 1
ATOM 694 C C . ILE A 1 91 ? 24.442 -3.715 -40.656 1.00 93.88 91 ILE A C 1
ATOM 696 O O . ILE A 1 91 ? 23.752 -3.888 -39.649 1.00 93.88 91 ILE A O 1
ATOM 700 N N . PHE A 1 92 ? 23.961 -3.227 -41.793 1.00 92.44 92 PHE A N 1
ATOM 701 C CA . PHE A 1 92 ? 22.563 -2.896 -42.017 1.00 92.44 92 PHE A CA 1
ATOM 702 C C . PHE A 1 92 ? 22.054 -3.805 -43.126 1.00 92.44 92 PHE A C 1
ATOM 704 O O . PHE A 1 92 ? 22.602 -3.813 -44.224 1.00 92.44 92 PHE A O 1
ATOM 711 N N . LEU A 1 93 ? 21.034 -4.597 -42.818 1.00 90.88 93 LEU A N 1
ATOM 712 C CA . LEU A 1 93 ? 20.346 -5.423 -43.798 1.00 90.88 93 LEU A CA 1
ATOM 713 C C . LEU A 1 93 ? 19.030 -4.731 -44.140 1.00 90.88 93 LEU A C 1
ATOM 715 O O . LEU A 1 93 ? 18.262 -4.382 -43.245 1.00 90.88 93 LEU A O 1
ATOM 719 N N . GLY A 1 94 ? 18.793 -4.522 -45.429 1.00 90.88 94 GLY A N 1
ATOM 720 C CA . GLY A 1 94 ? 17.517 -4.078 -45.973 1.00 90.88 94 GLY A CA 1
ATOM 721 C C . GLY A 1 94 ? 17.028 -5.114 -46.974 1.00 90.88 94 GLY A C 1
ATOM 722 O O . GLY A 1 94 ? 17.830 -5.674 -47.718 1.00 90.88 94 GLY A O 1
ATOM 723 N N . ILE A 1 95 ? 15.727 -5.391 -46.974 1.00 88.06 95 ILE A N 1
ATOM 724 C CA . ILE A 1 95 ? 15.096 -6.227 -47.996 1.00 88.06 95 ILE A CA 1
ATOM 725 C C . ILE A 1 95 ? 14.593 -5.279 -49.084 1.00 88.06 95 ILE A C 1
ATOM 727 O O . ILE A 1 95 ? 13.854 -4.344 -48.783 1.00 88.06 95 ILE A O 1
ATOM 731 N N . SER A 1 96 ? 15.007 -5.510 -50.329 1.00 87.00 96 SER A N 1
ATOM 732 C CA . SER A 1 96 ? 14.466 -4.830 -51.506 1.00 87.00 96 SER A CA 1
ATOM 733 C C . SER A 1 96 ? 13.689 -5.849 -52.325 1.00 87.00 96 SER A C 1
ATOM 735 O O . SER A 1 96 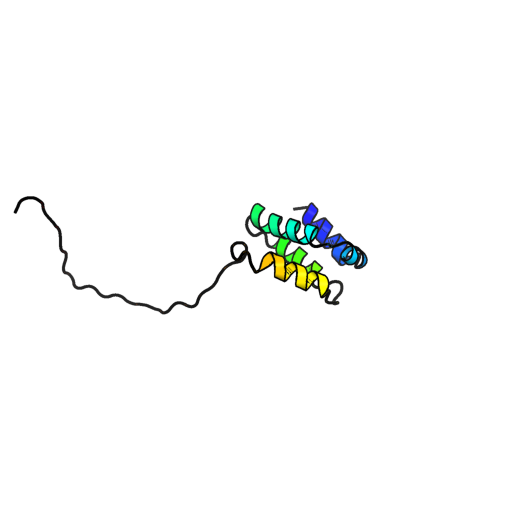? 14.240 -6.890 -52.679 1.00 87.00 96 SER A O 1
ATOM 737 N N . GLU A 1 97 ? 12.428 -5.568 -52.644 1.00 80.94 97 GLU A N 1
ATOM 738 C CA . GLU A 1 97 ? 11.703 -6.387 -53.614 1.00 80.94 97 GLU A CA 1
ATOM 739 C C . GLU A 1 97 ? 12.215 -6.069 -55.028 1.00 80.94 97 GLU A C 1
ATOM 741 O O . GLU A 1 97 ? 12.174 -4.916 -55.454 1.00 80.94 97 GLU A O 1
ATOM 746 N N . GLY A 1 98 ? 12.731 -7.085 -55.734 1.00 71.94 98 GLY A N 1
ATOM 747 C CA . GLY A 1 98 ? 13.125 -6.993 -57.150 1.00 71.94 98 GLY A CA 1
ATOM 748 C C . GLY A 1 98 ? 14.630 -6.961 -57.451 1.00 71.94 98 GLY A C 1
ATOM 749 O O . GLY A 1 98 ? 15.066 -6.096 -58.203 1.00 71.94 98 GLY A O 1
ATOM 750 N N . SER A 1 99 ? 15.421 -7.881 -56.879 1.00 52.75 99 SER A N 1
ATOM 751 C CA . SER A 1 99 ? 16.821 -8.120 -57.303 1.00 52.75 99 SER A CA 1
ATOM 752 C C . SER A 1 99 ? 16.905 -8.964 -58.572 1.00 52.75 99 SER A C 1
ATOM 754 O O . SER A 1 99 ? 16.092 -9.910 -58.679 1.00 52.75 99 SER A O 1
#

Organism: Chelydra serpentina (NCBI:txid8475)

Radius of gyration: 23.89 Å; chains: 1; bounding box: 46×27×77 Å